Protein AF-A0A918UN29-F1 (afdb_monomer_lite)

Radius of gyration: 25.06 Å; chains: 1; bounding box: 46×49×89 Å

Structure (mmCIF, N/CA/C/O backbone):
data_AF-A0A918UN29-F1
#
_entry.id   AF-A0A918UN29-F1
#
loop_
_atom_site.group_PDB
_atom_site.id
_atom_site.type_symbol
_atom_site.label_atom_id
_atom_site.label_alt_id
_atom_site.label_comp_id
_atom_site.label_asym_id
_atom_site.label_entity_id
_atom_site.label_seq_id
_atom_site.pdbx_PDB_ins_code
_atom_site.Cartn_x
_atom_site.Cartn_y
_atom_site.Cartn_z
_atom_site.occupancy
_atom_site.B_iso_or_equiv
_atom_site.auth_seq_id
_atom_site.auth_comp_id
_atom_site.auth_asym_id
_atom_site.auth_atom_id
_atom_site.pdbx_PDB_model_num
ATOM 1 N N . MET A 1 1 ? 10.703 8.141 -57.723 1.00 48.03 1 MET A N 1
ATOM 2 C CA . MET A 1 1 ? 10.685 8.440 -56.273 1.00 48.03 1 MET A CA 1
ATOM 3 C C . MET A 1 1 ? 10.440 7.138 -55.523 1.00 48.03 1 MET A C 1
ATOM 5 O O . MET A 1 1 ? 9.307 6.687 -55.451 1.00 48.03 1 MET A O 1
ATOM 9 N N . THR A 1 2 ? 11.489 6.470 -55.052 1.00 48.81 2 THR A N 1
ATOM 10 C CA . THR A 1 2 ? 11.372 5.218 -54.289 1.00 48.81 2 THR A CA 1
ATOM 11 C C . THR A 1 2 ? 11.081 5.551 -52.828 1.00 48.81 2 THR A C 1
ATOM 13 O O . THR A 1 2 ? 11.901 6.165 -52.146 1.00 48.81 2 THR A O 1
ATOM 16 N N . ALA A 1 3 ? 9.888 5.191 -52.352 1.00 58.44 3 ALA A N 1
ATOM 17 C CA . ALA A 1 3 ? 9.509 5.350 -50.954 1.00 58.44 3 ALA A CA 1
ATOM 18 C C . ALA A 1 3 ? 10.459 4.529 -50.068 1.00 58.44 3 ALA A C 1
ATOM 20 O O . ALA A 1 3 ? 10.611 3.320 -50.247 1.00 58.44 3 ALA A O 1
ATOM 21 N N . ARG A 1 4 ? 11.120 5.193 -49.115 1.00 60.69 4 ARG A N 1
ATOM 22 C CA . ARG A 1 4 ? 11.999 4.538 -48.143 1.00 60.69 4 ARG A CA 1
ATOM 23 C C . ARG A 1 4 ? 11.145 3.579 -47.298 1.00 60.69 4 ARG A C 1
ATOM 25 O O . ARG A 1 4 ? 10.160 4.040 -46.716 1.00 60.69 4 ARG A O 1
ATOM 32 N N . PRO A 1 5 ? 11.481 2.281 -47.205 1.00 57.44 5 PRO A N 1
ATOM 33 C CA . PRO A 1 5 ? 10.699 1.344 -46.408 1.00 57.44 5 PRO A CA 1
ATOM 34 C C . PRO A 1 5 ? 10.671 1.817 -44.951 1.00 57.44 5 PRO A C 1
ATOM 36 O O . PRO A 1 5 ? 11.715 2.106 -44.356 1.00 57.44 5 PRO A O 1
ATOM 39 N N . LYS A 1 6 ? 9.467 1.941 -44.377 1.00 60.50 6 LYS A N 1
ATOM 40 C CA . LYS A 1 6 ? 9.299 2.237 -42.949 1.00 60.50 6 LYS A CA 1
ATOM 41 C C . LYS A 1 6 ? 9.944 1.090 -42.171 1.00 60.50 6 LYS A C 1
ATOM 43 O O . LYS A 1 6 ? 9.489 -0.042 -42.279 1.00 60.50 6 LYS A O 1
ATOM 48 N N . LYS A 1 7 ? 10.998 1.375 -41.394 1.00 58.09 7 LYS A N 1
ATOM 49 C CA . LYS A 1 7 ? 11.568 0.406 -40.448 1.00 58.09 7 LYS A CA 1
ATOM 50 C C . LYS A 1 7 ? 10.464 -0.017 -39.478 1.00 58.09 7 LYS A C 1
ATOM 52 O O . LYS A 1 7 ? 10.062 0.775 -38.626 1.00 58.09 7 LYS A O 1
ATOM 57 N N . THR A 1 8 ? 9.978 -1.242 -39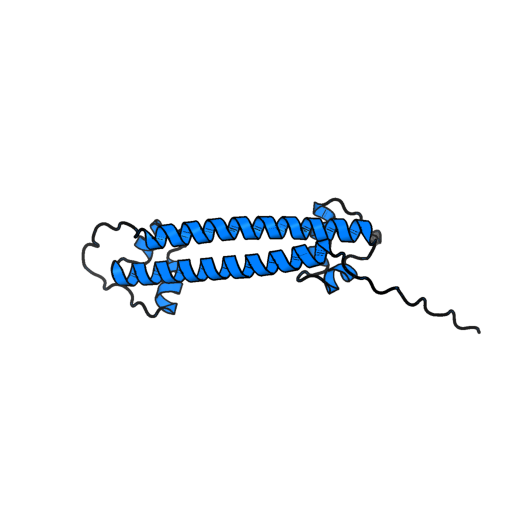.615 1.00 56.81 8 THR A N 1
ATOM 58 C CA . THR A 1 8 ? 9.161 -1.908 -38.603 1.00 56.81 8 THR A CA 1
ATOM 59 C C . THR A 1 8 ? 10.000 -1.991 -37.332 1.00 56.81 8 THR A C 1
ATOM 61 O O . THR A 1 8 ? 11.076 -2.586 -37.317 1.00 56.81 8 THR A O 1
ATOM 64 N N . ARG A 1 9 ? 9.570 -1.291 -36.277 1.00 62.34 9 ARG A N 1
ATOM 65 C CA . ARG A 1 9 ? 10.229 -1.363 -34.968 1.00 62.34 9 ARG A CA 1
ATOM 66 C C . ARG A 1 9 ? 9.932 -2.741 -34.389 1.00 62.34 9 ARG A C 1
ATOM 68 O O . ARG A 1 9 ? 8.766 -3.121 -34.325 1.00 62.34 9 ARG A O 1
ATOM 75 N N . THR A 1 10 ? 10.968 -3.466 -33.980 1.00 72.00 10 THR A N 1
ATOM 76 C CA . THR A 1 10 ? 10.812 -4.734 -33.262 1.00 72.00 10 THR A CA 1
ATOM 77 C C . THR A 1 10 ? 9.941 -4.504 -32.025 1.00 72.00 10 THR A C 1
ATOM 79 O O . THR A 1 10 ? 10.190 -3.536 -31.295 1.00 72.00 10 THR A O 1
ATOM 82 N N . PRO A 1 11 ? 8.910 -5.333 -31.790 1.00 83.56 11 PRO A N 1
ATOM 83 C CA . PRO A 1 11 ? 8.104 -5.215 -30.589 1.00 83.56 11 PRO A CA 1
ATOM 84 C C . PRO A 1 11 ? 8.981 -5.490 -29.364 1.00 83.56 11 PRO A C 1
ATOM 86 O O . PRO A 1 11 ? 9.695 -6.487 -29.301 1.00 83.56 11 PRO A O 1
ATOM 89 N N . TYR A 1 12 ? 8.944 -4.574 -28.401 1.00 88.94 12 TYR A N 1
ATOM 90 C CA . TYR A 1 12 ? 9.520 -4.803 -27.078 1.00 88.94 12 TYR A CA 1
ATOM 91 C C . TYR A 1 12 ? 8.716 -5.876 -26.342 1.00 88.94 12 TYR A C 1
ATOM 93 O O . TYR A 1 12 ? 7.487 -5.870 -26.401 1.00 88.94 12 TYR A O 1
ATOM 101 N N . THR A 1 13 ? 9.433 -6.776 -25.676 1.00 93.50 13 THR A N 1
ATOM 102 C CA . THR A 1 13 ? 8.885 -7.795 -24.781 1.00 93.50 13 THR A CA 1
ATOM 103 C C . THR A 1 13 ? 9.592 -7.634 -23.435 1.00 93.50 13 THR A C 1
ATOM 105 O O . THR A 1 13 ? 10.825 -7.639 -23.435 1.00 93.50 13 THR A O 1
ATOM 108 N N . PRO A 1 14 ? 8.857 -7.466 -22.323 1.00 94.69 14 PRO A N 1
ATOM 109 C CA . PRO A 1 14 ? 9.439 -7.420 -20.983 1.00 94.69 14 PRO A CA 1
ATOM 110 C C . PRO A 1 14 ? 10.256 -8.671 -20.657 1.00 94.69 14 PRO A C 1
ATOM 112 O O . PRO A 1 14 ? 9.908 -9.774 -21.086 1.00 94.69 14 PRO A O 1
ATOM 115 N N . SER A 1 15 ? 11.312 -8.519 -19.859 1.00 96.25 15 SER A N 1
ATOM 116 C CA . SER A 1 15 ? 12.029 -9.659 -19.285 1.00 96.25 15 SER A CA 1
ATOM 117 C C . SER A 1 15 ? 11.129 -10.498 -18.377 1.00 96.25 15 SER A C 1
ATOM 119 O O . SER A 1 15 ? 10.176 -10.004 -17.768 1.00 96.25 15 SER A O 1
ATOM 121 N N . ALA A 1 16 ? 11.469 -11.783 -18.248 1.00 96.94 16 ALA A N 1
ATOM 122 C CA . ALA A 1 16 ? 10.801 -12.688 -17.315 1.00 96.94 16 ALA A CA 1
ATOM 123 C C . ALA A 1 16 ? 10.881 -12.176 -15.863 1.00 96.94 16 ALA A C 1
ATOM 125 O O . ALA A 1 16 ? 9.913 -12.315 -15.115 1.00 96.94 16 ALA A O 1
ATOM 126 N N . ASP A 1 17 ? 11.989 -11.527 -15.495 1.00 96.19 17 ASP A N 1
ATOM 127 C CA . ASP A 1 17 ? 12.193 -10.945 -14.166 1.00 96.19 17 ASP A CA 1
ATOM 128 C C . ASP A 1 17 ? 11.215 -9.796 -13.896 1.00 96.19 17 ASP A C 1
ATOM 130 O O . ASP A 1 17 ? 10.587 -9.759 -12.839 1.00 96.19 17 ASP A O 1
ATOM 134 N N . LEU A 1 18 ? 11.011 -8.894 -14.866 1.00 96.81 18 LEU A N 1
ATOM 135 C CA . LEU A 1 18 ? 10.026 -7.816 -14.746 1.00 96.81 18 LEU A CA 1
ATOM 136 C C . LEU A 1 18 ? 8.595 -8.366 -14.665 1.00 96.81 18 LEU A C 1
ATOM 138 O O . LEU A 1 18 ? 7.812 -7.919 -13.828 1.00 96.81 18 LEU A O 1
ATOM 142 N N . VAL A 1 19 ? 8.252 -9.356 -15.494 1.00 97.69 19 VAL A N 1
ATOM 143 C CA . VAL A 1 19 ? 6.927 -9.999 -15.447 1.00 97.69 19 VAL A CA 1
ATOM 144 C C . VAL A 1 19 ? 6.682 -10.652 -14.085 1.00 97.69 19 VAL A C 1
ATOM 146 O O . VAL A 1 19 ? 5.610 -10.476 -13.506 1.00 97.69 19 VAL A O 1
ATOM 149 N N . THR A 1 20 ? 7.680 -11.358 -13.552 1.00 97.75 20 THR A N 1
ATOM 150 C CA . THR A 1 20 ? 7.598 -12.012 -12.238 1.00 97.75 20 THR A CA 1
ATOM 151 C C . THR A 1 20 ? 7.458 -10.982 -11.120 1.00 97.75 20 THR A C 1
ATOM 153 O O . THR A 1 20 ? 6.561 -11.103 -10.292 1.00 97.75 20 THR A O 1
ATOM 156 N N . ALA A 1 21 ? 8.263 -9.916 -11.136 1.00 96.94 21 ALA A N 1
ATOM 157 C CA . ALA A 1 21 ? 8.188 -8.860 -10.129 1.00 96.94 21 ALA A CA 1
ATOM 158 C C . ALA A 1 21 ? 6.815 -8.161 -10.115 1.00 96.94 21 ALA A C 1
ATOM 160 O O . ALA A 1 21 ? 6.260 -7.907 -9.049 1.00 96.94 21 ALA A O 1
ATOM 161 N N . LEU A 1 22 ? 6.224 -7.909 -11.289 1.00 97.69 22 LEU A N 1
ATOM 162 C CA . LEU A 1 22 ? 4.877 -7.338 -11.398 1.00 97.69 22 LEU A CA 1
ATOM 163 C C . LEU A 1 22 ? 3.790 -8.278 -10.852 1.00 97.69 22 LEU A C 1
ATOM 165 O O . LEU A 1 22 ? 2.840 -7.811 -10.219 1.00 97.69 22 LEU A O 1
ATOM 169 N N . ALA A 1 23 ? 3.914 -9.586 -11.087 1.00 97.69 23 ALA A N 1
ATOM 170 C CA . ALA A 1 23 ? 2.981 -10.579 -10.555 1.00 97.69 23 ALA A CA 1
ATOM 171 C C . ALA A 1 23 ? 3.076 -10.693 -9.022 1.00 97.69 23 ALA A C 1
ATOM 173 O O . ALA A 1 23 ? 2.046 -10.709 -8.340 1.00 97.69 23 ALA A O 1
ATOM 174 N N . ASP A 1 24 ? 4.296 -10.699 -8.482 1.00 97.00 24 ASP A N 1
ATOM 175 C CA . ASP A 1 24 ? 4.554 -10.676 -7.041 1.00 97.00 24 ASP A CA 1
ATOM 176 C C . ASP A 1 24 ? 3.975 -9.412 -6.395 1.00 97.00 24 ASP A C 1
ATOM 178 O O . ASP A 1 24 ? 3.256 -9.500 -5.401 1.00 97.00 24 ASP A O 1
ATOM 182 N N . LEU A 1 25 ? 4.227 -8.238 -6.988 1.00 97.31 25 LEU A N 1
ATOM 183 C CA . LEU A 1 25 ? 3.705 -6.964 -6.493 1.00 97.31 25 LEU A CA 1
ATOM 184 C C . LEU A 1 25 ? 2.179 -6.983 -6.398 1.00 97.31 25 LEU A C 1
ATOM 186 O O . LEU A 1 25 ? 1.623 -6.575 -5.384 1.00 97.31 25 LEU A O 1
ATOM 190 N N . LYS A 1 26 ? 1.502 -7.491 -7.432 1.00 97.38 26 LYS A N 1
ATOM 191 C CA . LYS A 1 26 ? 0.040 -7.606 -7.442 1.00 97.38 26 LYS A CA 1
ATOM 192 C C . LYS A 1 26 ? -0.474 -8.552 -6.352 1.00 97.38 26 LYS A C 1
ATOM 194 O O . LYS A 1 26 ? -1.539 -8.317 -5.783 1.00 97.38 26 LYS A O 1
ATOM 199 N N . THR A 1 27 ? 0.264 -9.623 -6.073 1.00 97.50 27 THR A N 1
ATOM 200 C CA . THR A 1 27 ? -0.087 -10.582 -5.019 1.00 97.50 27 THR A CA 1
ATOM 201 C C . THR A 1 27 ? 0.024 -9.934 -3.641 1.00 97.50 27 THR A C 1
ATOM 203 O O . THR A 1 27 ? -0.919 -10.015 -2.853 1.00 97.50 27 THR A O 1
ATOM 206 N N . GLU A 1 28 ? 1.118 -9.220 -3.373 1.00 97.00 28 GLU A N 1
ATOM 207 C CA . GLU A 1 28 ? 1.295 -8.519 -2.097 1.00 97.00 28 GLU A CA 1
ATOM 208 C C . GLU A 1 28 ? 0.364 -7.312 -1.945 1.00 97.00 28 GLU A C 1
ATOM 210 O O . GLU A 1 28 ? -0.094 -7.029 -0.842 1.00 97.00 28 GLU A O 1
ATOM 215 N N . GLU A 1 29 ? 0.007 -6.627 -3.035 1.00 97.44 29 GLU A N 1
ATOM 216 C CA . GLU A 1 29 ? -1.011 -5.568 -3.008 1.00 97.44 29 GLU A CA 1
ATOM 217 C C . GLU A 1 29 ? -2.362 -6.120 -2.532 1.00 97.44 29 GLU A C 1
ATOM 219 O O . GLU A 1 29 ? -3.004 -5.549 -1.647 1.00 97.44 29 GLU A O 1
ATOM 224 N N . ALA A 1 30 ? -2.771 -7.279 -3.060 1.00 97.56 30 ALA A N 1
ATOM 225 C CA . ALA A 1 30 ? -3.992 -7.955 -2.632 1.00 97.56 30 ALA A CA 1
ATOM 226 C C . ALA A 1 30 ? -3.914 -8.431 -1.168 1.00 97.56 30 ALA A C 1
ATOM 228 O O . ALA A 1 30 ? -4.902 -8.332 -0.431 1.00 97.56 30 ALA A O 1
ATOM 229 N N . ALA A 1 31 ? -2.750 -8.918 -0.723 1.00 97.00 31 ALA A N 1
ATOM 230 C CA . ALA A 1 31 ? -2.525 -9.308 0.668 1.00 97.00 31 ALA A CA 1
ATOM 231 C C . ALA A 1 31 ? -2.590 -8.101 1.620 1.00 97.00 31 ALA A C 1
ATOM 233 O O . ALA A 1 31 ? -3.230 -8.177 2.673 1.00 97.00 31 ALA A O 1
ATOM 234 N N . PHE A 1 32 ? -1.998 -6.968 1.232 1.00 97.62 32 PHE A N 1
ATOM 235 C CA . PHE A 1 32 ? -2.049 -5.723 1.992 1.00 97.62 32 PHE A CA 1
ATOM 236 C C . PHE A 1 32 ? -3.475 -5.191 2.122 1.00 97.62 32 PHE A C 1
ATOM 238 O O . PHE A 1 32 ? -3.906 -4.870 3.232 1.00 97.62 32 PHE A O 1
ATOM 245 N N . GLU A 1 33 ? -4.242 -5.162 1.031 1.00 97.62 33 GLU A N 1
ATOM 246 C CA . GLU A 1 33 ? -5.638 -4.722 1.086 1.00 97.62 33 GLU A CA 1
ATOM 247 C C . GLU A 1 33 ? -6.494 -5.678 1.930 1.00 97.62 33 GLU A C 1
ATOM 249 O O . GLU A 1 33 ? -7.294 -5.232 2.751 1.00 97.62 33 GLU A O 1
ATOM 254 N N . THR A 1 34 ? -6.259 -6.991 1.842 1.00 97.62 34 THR A N 1
ATOM 255 C CA . THR A 1 34 ? -6.924 -7.977 2.713 1.00 97.62 34 THR A CA 1
ATOM 256 C C . THR A 1 34 ? -6.625 -7.712 4.192 1.00 97.62 34 THR A C 1
ATOM 258 O O . THR A 1 34 ? -7.544 -7.680 5.016 1.00 97.62 34 THR A O 1
ATOM 261 N N . ALA A 1 35 ? -5.361 -7.465 4.547 1.00 97.44 35 ALA A N 1
ATOM 262 C CA . ALA A 1 35 ? -4.968 -7.134 5.915 1.00 97.44 35 ALA A CA 1
ATOM 263 C C . ALA A 1 35 ? -5.570 -5.798 6.382 1.00 97.44 35 ALA A C 1
ATOM 265 O O . ALA A 1 35 ? -5.977 -5.663 7.538 1.00 97.44 35 ALA A O 1
ATOM 266 N N . ARG A 1 36 ? -5.691 -4.818 5.478 1.00 97.06 36 ARG A N 1
ATOM 267 C CA . ARG A 1 36 ? -6.327 -3.527 5.759 1.00 97.06 36 ARG A CA 1
ATOM 268 C C . ARG A 1 36 ? -7.808 -3.698 6.071 1.00 97.06 36 ARG A C 1
ATOM 270 O O . ARG A 1 36 ? -8.274 -3.154 7.070 1.00 97.06 36 ARG A O 1
ATOM 277 N N . GLN A 1 37 ? -8.529 -4.477 5.269 1.00 96.69 37 GLN A N 1
ATOM 278 C CA . GLN A 1 37 ? -9.940 -4.786 5.507 1.00 96.69 37 GLN A CA 1
ATOM 279 C C . GLN A 1 37 ? -10.137 -5.570 6.811 1.00 96.69 37 GLN A C 1
ATOM 281 O O . GLN A 1 37 ? -11.035 -5.254 7.591 1.00 96.69 37 GLN A O 1
ATOM 286 N N . ALA A 1 38 ? -9.253 -6.527 7.111 1.00 96.50 38 ALA A N 1
ATOM 287 C CA . ALA A 1 38 ? -9.268 -7.246 8.384 1.00 96.50 38 ALA A CA 1
ATOM 288 C C . ALA A 1 38 ? -9.068 -6.305 9.587 1.00 96.50 38 ALA A C 1
ATOM 290 O O . ALA A 1 38 ? -9.806 -6.400 10.565 1.00 96.50 38 ALA A O 1
ATOM 291 N N . ALA A 1 39 ? -8.138 -5.347 9.503 1.00 97.00 39 ALA A N 1
ATOM 292 C CA . ALA A 1 39 ? -7.936 -4.341 10.546 1.00 97.00 39 ALA A CA 1
ATOM 293 C C . ALA A 1 39 ? -9.143 -3.400 10.710 1.00 97.00 39 ALA A C 1
ATOM 295 O O . ALA A 1 39 ? -9.518 -3.078 11.837 1.00 97.00 39 ALA A O 1
ATOM 296 N N . ARG A 1 40 ? -9.800 -2.995 9.610 1.00 97.25 40 ARG A N 1
ATOM 297 C CA . ARG A 1 40 ? -11.037 -2.188 9.666 1.00 97.25 40 ARG A CA 1
ATOM 298 C C . ARG A 1 40 ? -12.153 -2.948 10.371 1.00 97.25 40 ARG A C 1
ATOM 300 O O . ARG A 1 40 ? -12.796 -2.405 11.266 1.00 97.25 40 ARG A O 1
ATOM 307 N N . ARG A 1 41 ? -12.328 -4.222 10.020 1.00 96.56 41 ARG A N 1
ATOM 308 C CA . ARG A 1 41 ? -13.300 -5.103 10.665 1.00 96.56 41 ARG A CA 1
ATOM 309 C C . ARG A 1 41 ? -13.002 -5.290 12.153 1.00 96.56 41 ARG A C 1
ATOM 311 O O . ARG A 1 41 ? -13.915 -5.148 12.953 1.00 96.56 41 ARG A O 1
ATOM 318 N N . ALA A 1 42 ? -11.743 -5.513 12.529 1.00 96.56 42 ALA A N 1
ATOM 319 C CA . ALA A 1 42 ? -11.350 -5.637 13.932 1.00 96.56 42 ALA A CA 1
ATOM 320 C C . ALA A 1 42 ? -11.657 -4.360 14.737 1.00 96.56 42 ALA A C 1
ATOM 322 O O . ALA A 1 42 ? -12.156 -4.447 15.853 1.00 96.56 42 ALA A O 1
ATOM 323 N N . VAL A 1 43 ? -11.442 -3.169 14.160 1.00 96.12 43 VAL A N 1
ATOM 324 C CA . VAL A 1 43 ? -11.865 -1.894 14.774 1.00 96.12 43 VAL A CA 1
ATOM 325 C C . VAL A 1 43 ? -13.384 -1.829 14.945 1.00 96.12 43 VAL A C 1
ATOM 327 O O . VAL A 1 43 ? -13.866 -1.395 15.990 1.00 96.12 43 VAL A O 1
ATOM 330 N N . ALA A 1 44 ? -14.152 -2.245 13.939 1.00 95.50 44 ALA A N 1
ATOM 331 C CA . ALA A 1 44 ? -15.610 -2.254 14.017 1.00 95.50 44 ALA A CA 1
ATOM 332 C C . ALA A 1 44 ? -16.123 -3.222 15.099 1.00 95.50 44 ALA A C 1
ATOM 334 O O . ALA A 1 44 ? -17.011 -2.876 15.881 1.00 95.50 44 ALA A O 1
ATOM 335 N N . ASP A 1 45 ? -15.545 -4.417 15.177 1.00 94.44 45 ASP A N 1
ATOM 336 C CA . ASP A 1 45 ? -15.899 -5.419 16.181 1.00 94.44 45 ASP A CA 1
ATOM 337 C C . ASP A 1 45 ? -15.501 -4.953 17.593 1.00 94.44 45 ASP A C 1
ATOM 339 O O . ASP A 1 45 ? -16.308 -5.059 18.519 1.00 94.44 45 ASP A O 1
ATOM 343 N N . GLU A 1 46 ? -14.343 -4.300 17.744 1.00 93.56 46 GLU A N 1
ATOM 344 C CA . GLU A 1 46 ? -13.913 -3.657 18.992 1.00 93.56 46 GLU A CA 1
ATOM 345 C C . GLU A 1 46 ? -14.885 -2.558 19.437 1.00 93.56 46 GLU A C 1
ATOM 347 O O . GLU A 1 46 ? -15.299 -2.526 20.595 1.00 93.56 46 GLU A O 1
ATOM 352 N N . LEU A 1 47 ? -15.293 -1.662 18.533 1.00 92.75 47 LEU A N 1
ATOM 353 C CA . LEU A 1 47 ? -16.255 -0.600 18.843 1.00 92.75 47 LEU A CA 1
ATOM 354 C C . LEU A 1 47 ? -17.601 -1.174 19.303 1.00 92.75 47 LEU A C 1
ATOM 356 O O . LEU A 1 47 ? -18.199 -0.670 20.255 1.00 92.75 47 LEU A O 1
ATOM 360 N N . ARG A 1 48 ? -18.061 -2.251 18.655 1.00 91.12 48 ARG A N 1
ATOM 361 C CA . ARG A 1 48 ? -19.317 -2.928 18.995 1.00 91.12 48 ARG A CA 1
ATOM 362 C C . ARG A 1 48 ? -19.243 -3.640 20.348 1.00 91.12 48 ARG A C 1
ATOM 364 O O . ARG A 1 48 ? -20.200 -3.563 21.113 1.00 91.12 48 ARG A O 1
ATOM 371 N N . ALA A 1 49 ? -18.135 -4.320 20.638 1.00 90.06 49 ALA A N 1
ATOM 372 C CA . ALA A 1 49 ? -17.970 -5.118 21.851 1.00 90.06 49 ALA A CA 1
ATOM 373 C C . ALA A 1 49 ? -17.632 -4.269 23.086 1.00 90.06 49 ALA A C 1
ATOM 375 O O . ALA A 1 49 ? -18.171 -4.497 24.167 1.00 90.06 49 ALA A O 1
ATOM 376 N N . SER A 1 50 ? -16.745 -3.285 22.932 1.00 87.31 50 SER A N 1
ATOM 377 C CA . SER A 1 50 ? -16.243 -2.473 24.045 1.00 87.31 50 SER A CA 1
ATOM 378 C C . SER A 1 50 ? -17.175 -1.318 24.423 1.00 87.31 50 SER A C 1
ATOM 380 O O . SER A 1 50 ? -17.083 -0.792 25.535 1.00 87.31 50 SER A O 1
ATOM 382 N N . GLY A 1 51 ? -18.046 -0.885 23.500 1.00 83.75 51 GLY A N 1
ATOM 383 C CA . GLY A 1 51 ? -18.908 0.287 23.680 1.00 83.75 51 GLY A CA 1
ATOM 384 C C . GLY A 1 51 ? -18.131 1.595 23.876 1.00 83.75 51 GLY A C 1
ATOM 385 O O . GLY A 1 51 ? -18.658 2.543 24.464 1.00 83.75 51 GLY A O 1
ATOM 386 N N . GLN A 1 52 ? -16.868 1.645 23.446 1.00 88.25 52 GLN A N 1
ATOM 387 C CA . GLN A 1 52 ? -15.990 2.805 23.590 1.00 88.25 52 GLN A CA 1
ATOM 388 C C . GLN A 1 52 ? -16.303 3.896 22.564 1.00 88.25 52 GLN A C 1
ATOM 390 O O . GLN A 1 52 ? -16.995 3.680 21.572 1.00 88.25 52 GLN A O 1
ATOM 395 N N . SER A 1 53 ? -15.803 5.109 22.811 1.00 90.19 53 SER A N 1
ATOM 396 C CA . SER A 1 53 ? -15.886 6.176 21.813 1.00 90.19 53 SER A CA 1
ATOM 397 C C . SER A 1 53 ? -14.859 5.962 20.698 1.00 90.19 53 SER A C 1
ATOM 399 O O . SER A 1 53 ? -13.779 5.416 20.926 1.00 90.19 53 SER A O 1
ATOM 401 N N . ASN A 1 54 ? -15.162 6.482 19.508 1.00 92.06 54 ASN A N 1
ATOM 402 C CA . ASN A 1 54 ? -14.239 6.465 18.368 1.00 92.06 54 ASN A CA 1
ATOM 403 C C . ASN A 1 54 ? -12.885 7.095 18.724 1.00 92.06 54 ASN A C 1
ATOM 405 O O . ASN A 1 54 ? -11.849 6.555 18.354 1.00 92.06 54 ASN A O 1
ATOM 409 N N . ALA A 1 55 ? -12.897 8.195 19.487 1.00 91.19 55 ALA A N 1
ATOM 410 C CA . ALA A 1 55 ? -11.685 8.857 19.964 1.00 91.19 55 ALA A CA 1
ATOM 411 C C . ALA A 1 55 ? -10.835 7.918 20.830 1.00 91.19 55 ALA A C 1
ATOM 413 O O . ALA A 1 55 ? -9.628 7.814 20.633 1.00 91.19 55 ALA A O 1
ATOM 414 N N . ARG A 1 56 ? -11.477 7.175 21.741 1.00 90.88 56 ARG A N 1
ATOM 415 C CA . ARG A 1 56 ? -10.771 6.279 22.655 1.00 90.88 56 ARG A CA 1
ATOM 416 C C . ARG A 1 56 ? -10.161 5.086 21.935 1.00 90.88 56 ARG A C 1
ATOM 418 O O . ARG A 1 56 ? -9.049 4.699 22.262 1.00 90.88 56 ARG A O 1
ATOM 425 N N . VAL A 1 57 ? -10.858 4.520 20.952 1.00 91.88 57 VAL A N 1
ATOM 426 C CA . VAL A 1 57 ? -10.277 3.468 20.107 1.00 91.88 57 VAL A CA 1
ATOM 427 C C . VAL A 1 57 ? -9.119 4.037 19.287 1.00 91.88 57 VAL A C 1
ATOM 429 O O . VAL A 1 57 ? -8.052 3.431 19.274 1.00 91.88 57 VAL A O 1
ATOM 432 N N . ALA A 1 58 ? -9.280 5.225 18.694 1.00 93.25 58 ALA A N 1
ATOM 433 C CA . ALA A 1 58 ? -8.257 5.868 17.870 1.00 93.25 58 ALA A CA 1
ATOM 434 C C . ALA A 1 58 ? -6.918 6.073 18.598 1.00 93.25 58 ALA A C 1
ATOM 436 O O . ALA A 1 58 ? -5.879 5.832 17.993 1.00 93.25 58 ALA A O 1
ATOM 437 N N . GLU A 1 59 ? -6.925 6.403 19.897 1.00 92.19 59 GLU A N 1
ATOM 438 C CA . GLU A 1 59 ? -5.708 6.516 20.731 1.00 92.19 59 GLU A CA 1
ATOM 439 C C . GLU A 1 59 ? -4.820 5.256 20.722 1.00 92.19 59 GLU A C 1
ATOM 441 O O . GLU A 1 59 ? -3.622 5.340 20.991 1.00 92.19 59 GLU A O 1
ATOM 446 N N . HIS A 1 60 ? -5.390 4.089 20.418 1.00 90.50 60 HIS A N 1
ATOM 447 C CA . HIS A 1 60 ? -4.693 2.802 20.408 1.00 90.50 60 HIS A CA 1
ATOM 448 C C . HIS A 1 60 ? -4.544 2.199 19.007 1.00 90.50 60 HIS A C 1
ATOM 450 O O . HIS A 1 60 ? -4.156 1.039 18.868 1.00 90.50 60 HIS A O 1
ATOM 456 N N . THR A 1 61 ? -4.848 2.969 17.965 1.00 90.94 61 THR A N 1
ATOM 457 C CA . THR A 1 61 ? -4.703 2.546 16.570 1.00 90.94 61 THR A CA 1
ATOM 458 C C . THR A 1 61 ? -3.795 3.515 15.817 1.00 90.94 61 THR A C 1
ATOM 460 O O . THR A 1 61 ? -3.680 4.674 16.205 1.00 90.94 61 THR A O 1
ATOM 463 N N . PRO A 1 62 ? -3.188 3.106 14.692 1.00 91.19 62 PRO A N 1
ATOM 464 C CA . PRO A 1 62 ? -2.477 4.030 13.806 1.00 91.19 62 PRO A CA 1
ATOM 465 C C . PRO A 1 62 ? -3.412 4.989 13.039 1.00 91.19 62 PRO A C 1
ATOM 467 O O . PRO A 1 62 ? -2.964 5.677 12.123 1.00 91.19 62 PRO A O 1
ATOM 470 N N . TRP A 1 63 ? -4.713 5.011 13.341 1.00 93.69 63 TRP A N 1
ATOM 471 C CA . TRP A 1 63 ? -5.726 5.761 12.607 1.00 93.69 63 TRP A CA 1
ATOM 472 C C . TRP A 1 63 ? -6.288 6.923 13.418 1.00 93.69 63 TRP A C 1
ATOM 474 O O . TRP A 1 63 ? -6.408 6.867 14.638 1.00 93.69 63 TRP A O 1
ATOM 484 N N . THR A 1 64 ? -6.669 7.987 12.712 1.00 95.94 64 THR A N 1
ATOM 485 C CA . THR A 1 64 ? -7.310 9.158 13.317 1.00 95.94 64 THR A CA 1
ATOM 486 C C . THR A 1 64 ? -8.726 8.828 13.786 1.00 95.94 64 THR A C 1
ATOM 488 O O . THR A 1 64 ? -9.367 7.915 13.257 1.00 95.94 64 THR A O 1
ATOM 491 N N . GLU A 1 65 ? -9.268 9.621 14.716 1.00 95.44 65 GLU A N 1
ATOM 492 C CA . GLU A 1 65 ? -10.676 9.495 15.120 1.00 95.44 65 GLU A CA 1
ATOM 493 C C . GLU A 1 65 ? -11.619 9.561 13.912 1.00 95.44 65 GLU A C 1
ATOM 495 O O . GLU A 1 65 ? -12.579 8.799 13.841 1.00 95.44 65 GLU A O 1
ATOM 500 N N . GLU A 1 66 ? -11.347 10.441 12.948 1.00 95.94 66 GLU A N 1
ATOM 501 C CA . GLU A 1 66 ? -12.148 10.561 11.729 1.00 95.94 66 GLU A CA 1
ATOM 502 C C . GLU A 1 66 ? -12.160 9.257 10.925 1.00 95.94 66 GLU A C 1
ATOM 504 O O . GLU A 1 66 ? -13.217 8.813 10.480 1.00 95.94 66 GLU A O 1
ATOM 509 N N . THR A 1 67 ? -11.009 8.593 10.812 1.00 96.44 67 THR A N 1
ATOM 510 C CA . THR A 1 67 ? -10.904 7.297 10.134 1.00 96.44 67 THR A CA 1
ATOM 511 C C . THR A 1 67 ? -11.693 6.224 10.883 1.00 96.44 67 THR A C 1
ATOM 513 O O . THR A 1 67 ? -12.457 5.481 10.268 1.00 96.44 67 THR A O 1
ATOM 516 N N . VAL A 1 68 ? -11.566 6.172 12.213 1.00 96.44 68 VAL A N 1
ATOM 517 C CA . VAL A 1 68 ? -12.323 5.242 13.069 1.00 96.44 68 VAL A CA 1
ATOM 518 C C . VAL A 1 68 ? -13.827 5.511 12.976 1.00 96.44 68 VAL A C 1
ATOM 520 O O . VAL A 1 68 ? -14.619 4.579 12.872 1.00 96.44 68 VAL A O 1
ATOM 523 N N . ARG A 1 69 ? -14.241 6.781 12.935 1.00 95.06 69 ARG A 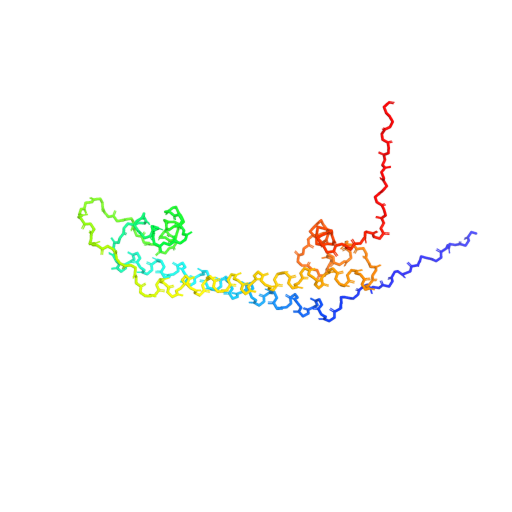N 1
ATOM 524 C CA . ARG A 1 69 ? -15.636 7.184 12.722 1.00 95.06 69 ARG A CA 1
ATOM 525 C C . ARG A 1 69 ? -16.141 6.766 11.343 1.00 95.06 69 ARG A C 1
ATOM 527 O O . ARG A 1 69 ? -17.266 6.293 11.237 1.00 95.06 69 ARG A O 1
ATOM 534 N N . GLY A 1 70 ? -15.320 6.904 10.304 1.00 96.94 70 GLY A N 1
ATOM 535 C CA . GLY A 1 70 ? -15.633 6.413 8.964 1.00 96.94 70 GLY A CA 1
ATOM 536 C C . GLY A 1 70 ? -15.883 4.905 8.946 1.00 96.94 70 GLY A C 1
ATOM 537 O O . GLY A 1 70 ? -16.880 4.464 8.382 1.00 96.94 70 GLY A O 1
ATOM 538 N N . ILE A 1 71 ? -15.037 4.132 9.634 1.00 96.31 71 ILE A N 1
ATOM 539 C CA . ILE A 1 71 ? -15.213 2.680 9.816 1.00 96.31 71 ILE A CA 1
ATOM 540 C C . ILE A 1 71 ? -16.509 2.384 10.582 1.00 96.31 71 ILE A C 1
ATOM 542 O O . ILE A 1 71 ? -17.296 1.542 10.157 1.00 96.31 71 ILE A O 1
ATOM 546 N N . ALA A 1 72 ? -16.772 3.093 11.684 1.00 95.38 72 ALA A N 1
ATOM 547 C CA . ALA A 1 72 ? -18.002 2.922 12.454 1.00 95.38 72 ALA A CA 1
ATOM 548 C C . ALA A 1 72 ? -19.250 3.119 11.576 1.00 95.38 72 ALA A C 1
ATOM 550 O O . ALA A 1 72 ? -20.150 2.281 11.589 1.00 95.38 72 ALA A O 1
ATOM 551 N N . ASN A 1 73 ? -19.264 4.178 10.762 1.00 95.88 73 ASN A N 1
ATOM 552 C CA . ASN A 1 73 ? -20.358 4.474 9.839 1.00 95.88 73 ASN A CA 1
ATOM 553 C C . ASN A 1 73 ? -20.520 3.392 8.759 1.00 95.88 73 ASN A C 1
ATOM 555 O O . ASN A 1 73 ? -21.639 2.952 8.512 1.00 95.88 73 ASN A O 1
ATOM 559 N N . GLU A 1 74 ? -19.421 2.940 8.147 1.00 95.94 74 GLU A N 1
ATOM 560 C CA . GLU A 1 74 ? -19.425 1.868 7.138 1.00 95.94 74 GLU A CA 1
ATOM 561 C C . GLU A 1 74 ? -20.024 0.564 7.686 1.00 95.94 74 GLU A C 1
ATOM 563 O O . GLU A 1 74 ? -20.771 -0.123 6.994 1.00 95.94 74 GLU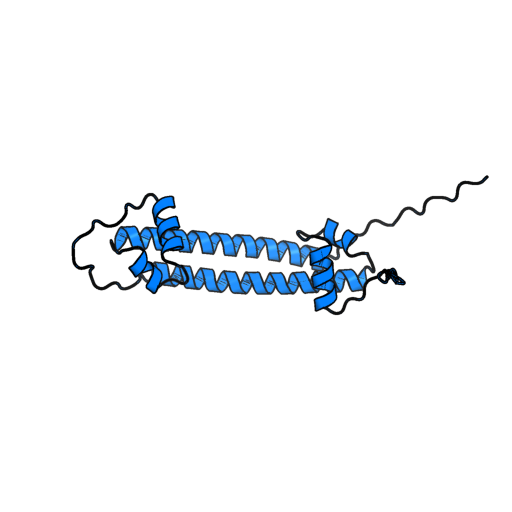 A O 1
ATOM 568 N N . HIS A 1 75 ? -19.754 0.253 8.955 1.00 95.25 75 HIS A N 1
ATOM 569 C CA . HIS A 1 75 ? -20.254 -0.946 9.629 1.00 95.25 75 HIS A CA 1
ATOM 570 C C . HIS A 1 75 ? -21.567 -0.733 10.407 1.00 95.25 75 HIS A C 1
ATOM 572 O O . HIS A 1 75 ? -21.976 -1.618 11.168 1.00 95.25 75 HIS A O 1
ATOM 578 N N . GLY A 1 76 ? -22.229 0.419 10.239 1.00 94.06 76 GLY A N 1
ATOM 579 C CA . GLY A 1 76 ? -23.521 0.724 10.863 1.00 94.06 76 GLY A CA 1
ATOM 580 C C . GLY A 1 76 ? -23.484 0.796 12.393 1.00 94.06 76 GLY A C 1
ATOM 581 O O . GLY A 1 76 ? -24.473 0.477 13.051 1.00 94.06 76 GLY A O 1
ATOM 582 N N . ILE A 1 77 ? -22.344 1.166 12.978 1.00 92.38 77 ILE A N 1
ATOM 583 C CA . ILE A 1 77 ? -22.166 1.280 14.427 1.00 92.38 77 ILE A CA 1
ATOM 584 C C . ILE A 1 77 ? -22.653 2.666 14.868 1.00 92.38 77 ILE A C 1
ATOM 586 O O . ILE A 1 77 ? -22.072 3.675 14.456 1.00 92.38 77 ILE A O 1
ATOM 590 N N . PRO A 1 78 ? -23.711 2.753 15.696 1.00 87.00 78 PRO A N 1
ATOM 591 C CA . PRO A 1 78 ? -24.233 4.037 16.132 1.00 87.00 78 PRO A CA 1
ATOM 592 C C . PRO A 1 78 ? -23.227 4.751 17.048 1.00 87.00 78 PRO A C 1
ATOM 594 O O . PRO A 1 78 ? -22.497 4.100 17.801 1.00 87.00 78 PRO A O 1
ATOM 597 N N . PRO A 1 79 ? -23.197 6.095 17.040 1.00 81.62 79 PRO A N 1
ATOM 598 C CA . PRO A 1 79 ? -22.373 6.845 17.973 1.00 81.62 79 PRO A CA 1
ATOM 599 C C . PRO A 1 79 ? -22.790 6.536 19.411 1.00 81.62 79 PRO A C 1
ATOM 601 O O . PRO A 1 79 ? -23.978 6.433 19.728 1.00 81.62 79 PRO A O 1
ATOM 604 N N . ARG A 1 80 ? -21.801 6.424 20.301 1.00 78.94 80 ARG A N 1
ATOM 605 C CA . ARG A 1 80 ? -22.056 6.182 21.721 1.00 78.94 80 ARG A CA 1
ATOM 606 C C . ARG A 1 80 ? -22.941 7.301 22.307 1.00 78.94 80 ARG A C 1
ATOM 608 O O . ARG A 1 80 ? -22.654 8.478 22.059 1.00 78.94 80 ARG A O 1
ATOM 615 N N . PRO A 1 81 ? -23.970 6.974 23.116 1.00 71.56 81 PRO A N 1
ATOM 616 C CA . PRO A 1 81 ? -24.770 7.971 23.820 1.00 71.56 81 PRO A CA 1
ATOM 617 C C . PRO A 1 81 ? -23.895 8.891 24.679 1.00 71.56 81 PRO A C 1
ATOM 619 O O . PRO A 1 81 ? -22.929 8.449 25.305 1.00 71.56 81 PRO A O 1
ATOM 622 N N . LYS A 1 82 ? -24.239 10.181 24.729 1.00 68.38 82 LYS A N 1
ATOM 623 C CA . LYS A 1 82 ? -23.567 11.140 25.611 1.00 68.38 82 LYS A CA 1
ATOM 624 C C . LYS A 1 82 ? -24.014 10.882 27.053 1.00 68.38 82 LYS A C 1
ATOM 626 O O . LYS A 1 82 ? -25.149 11.184 27.400 1.00 68.38 82 LYS A O 1
ATOM 631 N N . GLY A 1 83 ? -23.121 10.338 27.876 1.00 60.12 83 GLY A N 1
ATOM 632 C CA . GLY A 1 83 ? -23.359 10.106 29.303 1.00 60.12 83 GLY A CA 1
ATOM 633 C C . GLY A 1 83 ? -22.877 8.729 29.759 1.00 60.12 83 GLY A C 1
ATOM 634 O O . GLY A 1 83 ? -23.143 7.723 29.109 1.00 60.12 83 GLY A O 1
ATOM 635 N N . GLY A 1 84 ? -22.152 8.695 30.878 1.00 65.06 84 GLY A N 1
ATOM 636 C CA . GLY A 1 84 ? -21.595 7.479 31.478 1.00 65.06 84 GLY A CA 1
ATOM 637 C C . GLY A 1 84 ? -20.069 7.441 31.426 1.00 65.06 84 GLY A C 1
ATOM 638 O O . GLY A 1 84 ? -19.459 7.729 30.395 1.00 65.06 84 GLY A O 1
ATOM 639 N N . ASN A 1 85 ? -19.446 7.066 32.543 1.00 66.88 85 ASN A N 1
ATOM 640 C CA . ASN A 1 85 ? -17.999 6.894 32.605 1.00 66.88 85 ASN A CA 1
ATOM 641 C C . ASN A 1 85 ? -17.625 5.674 31.738 1.00 66.88 85 ASN A C 1
ATOM 643 O O . ASN A 1 85 ? -18.146 4.587 32.005 1.00 66.88 85 ASN A O 1
ATOM 647 N N . PRO A 1 86 ? -16.829 5.816 30.658 1.00 67.31 86 PRO A N 1
ATOM 648 C CA . PRO A 1 86 ? -16.355 4.649 29.926 1.00 67.31 86 PRO A CA 1
ATOM 649 C C . PRO A 1 86 ? -15.607 3.718 30.886 1.00 67.31 86 PRO A C 1
ATOM 651 O O . PRO A 1 86 ? -14.830 4.212 31.706 1.00 67.31 86 PRO A O 1
ATOM 654 N N . PRO A 1 87 ? -15.787 2.391 30.787 1.00 72.44 87 PRO A N 1
ATOM 655 C CA . PRO A 1 87 ? -14.873 1.478 31.453 1.00 72.44 87 PRO A CA 1
ATOM 656 C C . PRO A 1 87 ? -13.451 1.731 30.937 1.00 72.44 87 PRO A C 1
ATOM 658 O O . PRO A 1 87 ? -13.266 2.156 29.791 1.00 72.44 87 PRO A O 1
ATOM 661 N N . THR A 1 88 ? -12.445 1.475 31.776 1.00 83.94 88 THR A N 1
ATOM 662 C CA . THR A 1 88 ? -11.037 1.575 31.379 1.00 83.94 88 THR A CA 1
ATOM 663 C C . THR A 1 88 ? -10.809 0.756 30.113 1.00 83.94 88 THR A C 1
ATOM 665 O O . THR A 1 88 ? -10.979 -0.462 30.112 1.00 83.94 88 THR A O 1
ATOM 668 N N . TYR A 1 89 ? -10.454 1.437 29.025 1.00 85.25 89 TYR A N 1
ATOM 669 C CA . TYR A 1 89 ? -10.261 0.786 27.738 1.00 85.25 89 TYR A CA 1
ATOM 670 C C . TYR A 1 89 ? -8.932 0.033 27.706 1.00 85.25 89 TYR A C 1
ATOM 672 O O . TYR A 1 89 ? -7.876 0.609 27.975 1.00 85.25 89 TYR A O 1
ATOM 680 N N . LYS A 1 90 ? -9.002 -1.246 27.342 1.00 87.94 90 LYS A N 1
ATOM 681 C CA . LYS A 1 90 ? -7.858 -2.079 26.992 1.00 87.94 90 LYS A CA 1
ATOM 682 C C . LYS A 1 90 ? -8.153 -2.687 25.617 1.00 87.94 90 LYS A C 1
ATOM 684 O O . LYS A 1 90 ? -9.137 -3.417 25.527 1.00 87.94 90 LYS A O 1
ATOM 689 N N . PRO A 1 91 ? -7.336 -2.411 24.585 1.00 89.75 91 PRO A N 1
ATOM 690 C CA . PRO A 1 91 ? -7.524 -2.998 23.262 1.00 89.75 91 PRO A CA 1
ATOM 691 C C . PRO A 1 91 ? -7.561 -4.526 23.325 1.00 89.75 91 PRO A C 1
ATOM 693 O O . PRO A 1 91 ? -6.784 -5.133 24.076 1.00 89.75 91 PRO A O 1
ATOM 696 N N . SER A 1 92 ? -8.434 -5.149 22.534 1.00 92.69 92 SER A N 1
ATOM 697 C CA . SER A 1 92 ? -8.468 -6.606 22.418 1.00 92.69 92 SER A CA 1
ATOM 698 C C . SER A 1 92 ? -7.163 -7.167 21.824 1.00 92.69 92 SER A C 1
ATOM 700 O O . SER A 1 92 ? -6.419 -6.478 21.121 1.00 92.69 92 SER A O 1
ATOM 702 N N . PRO A 1 93 ? -6.847 -8.449 22.063 1.00 93.81 93 PRO A N 1
ATOM 703 C CA . PRO A 1 93 ? -5.764 -9.107 21.334 1.00 93.81 93 PRO A CA 1
ATOM 704 C C . PRO A 1 93 ? -6.032 -9.176 19.820 1.00 93.81 93 PRO A C 1
ATOM 706 O O . PRO A 1 93 ? -5.084 -9.197 19.039 1.00 93.81 93 PRO A O 1
ATOM 709 N N . GLU A 1 94 ? -7.299 -9.175 19.395 1.00 93.25 94 GLU A N 1
ATOM 710 C CA . GLU A 1 94 ? -7.700 -9.269 17.987 1.00 93.25 94 GLU A CA 1
ATOM 711 C C . GLU A 1 94 ? -7.327 -8.010 17.203 1.00 93.25 94 GLU A C 1
ATOM 713 O O . GLU A 1 94 ? -6.712 -8.107 16.140 1.00 93.25 94 GLU A O 1
ATOM 718 N N . ILE A 1 95 ? -7.614 -6.822 17.751 1.00 93.12 95 ILE A N 1
ATOM 719 C CA . ILE A 1 95 ? -7.244 -5.560 17.104 1.00 93.12 95 ILE A CA 1
ATOM 720 C C . ILE A 1 95 ? -5.716 -5.408 17.023 1.00 93.12 95 ILE A C 1
ATOM 722 O O . ILE A 1 95 ? -5.180 -4.999 15.991 1.00 93.12 95 ILE A O 1
ATOM 726 N N . ALA A 1 96 ? -4.995 -5.826 18.071 1.00 92.81 96 ALA A N 1
ATOM 727 C CA . ALA A 1 96 ? -3.535 -5.824 18.088 1.00 92.81 96 ALA A CA 1
ATOM 728 C C . ALA A 1 96 ? -2.951 -6.776 17.028 1.00 92.81 96 ALA A C 1
ATOM 730 O O . ALA A 1 96 ? -2.043 -6.393 16.286 1.00 92.81 96 ALA A O 1
ATOM 731 N N . ALA A 1 97 ? -3.497 -7.990 16.911 1.00 95.12 97 ALA A N 1
ATOM 732 C CA . ALA A 1 97 ? -3.093 -8.956 15.894 1.00 95.12 97 ALA A CA 1
ATOM 733 C C . ALA A 1 97 ? -3.378 -8.446 14.472 1.00 95.12 97 ALA A C 1
ATOM 735 O O . ALA A 1 97 ? -2.524 -8.574 13.592 1.00 95.12 97 ALA A O 1
ATOM 736 N N . ALA A 1 98 ? -4.532 -7.811 14.249 1.00 96.19 98 ALA A N 1
ATOM 737 C CA . ALA A 1 98 ? -4.894 -7.265 12.945 1.00 96.19 98 ALA A CA 1
ATOM 738 C C . ALA A 1 98 ? -3.949 -6.131 12.507 1.00 96.19 98 ALA A C 1
ATOM 740 O O . ALA A 1 98 ? -3.505 -6.107 11.359 1.00 96.19 98 ALA A O 1
ATOM 741 N N . PHE A 1 99 ? -3.561 -5.231 13.418 1.00 95.25 99 PHE A N 1
ATOM 742 C CA . PHE A 1 99 ? -2.585 -4.182 13.103 1.00 95.25 99 PHE A CA 1
ATOM 743 C C . PHE A 1 99 ? -1.160 -4.709 12.926 1.00 95.25 99 PHE A C 1
ATOM 745 O O . PHE A 1 99 ? -0.421 -4.189 12.085 1.00 95.25 99 PHE A O 1
ATOM 752 N N . ALA A 1 100 ? -0.770 -5.758 13.654 1.00 95.38 100 ALA A N 1
ATOM 753 C CA . ALA A 1 100 ? 0.497 -6.442 13.412 1.00 95.38 100 ALA A CA 1
ATOM 754 C C . ALA A 1 100 ? 0.524 -7.073 12.007 1.00 95.38 100 ALA A C 1
ATOM 756 O O . ALA A 1 100 ? 1.499 -6.892 11.274 1.00 95.38 100 ALA A O 1
ATOM 757 N N . ALA A 1 101 ? -0.565 -7.733 11.597 1.00 96.44 101 ALA A N 1
ATOM 758 C CA . ALA A 1 101 ? -0.712 -8.297 10.257 1.00 96.44 101 ALA A CA 1
ATOM 759 C C . ALA A 1 101 ? -0.683 -7.213 9.167 1.00 96.44 101 ALA A C 1
ATOM 761 O O . ALA A 1 101 ? 0.052 -7.356 8.192 1.00 96.44 101 ALA A O 1
ATOM 762 N N . LEU A 1 102 ? -1.400 -6.100 9.360 1.00 97.25 102 LEU A N 1
ATOM 763 C CA . LEU A 1 102 ? -1.377 -4.956 8.441 1.00 97.25 102 LEU A CA 1
ATOM 764 C C . LEU A 1 102 ? 0.026 -4.352 8.311 1.00 97.25 102 LEU A C 1
ATOM 766 O O . LEU A 1 102 ? 0.479 -4.059 7.207 1.00 97.25 102 LEU A O 1
ATOM 770 N N . THR A 1 103 ? 0.733 -4.196 9.431 1.00 97.00 103 THR A N 1
ATOM 771 C CA . THR A 1 103 ? 2.103 -3.664 9.441 1.00 97.00 103 THR A CA 1
ATOM 772 C C . THR A 1 103 ? 3.057 -4.58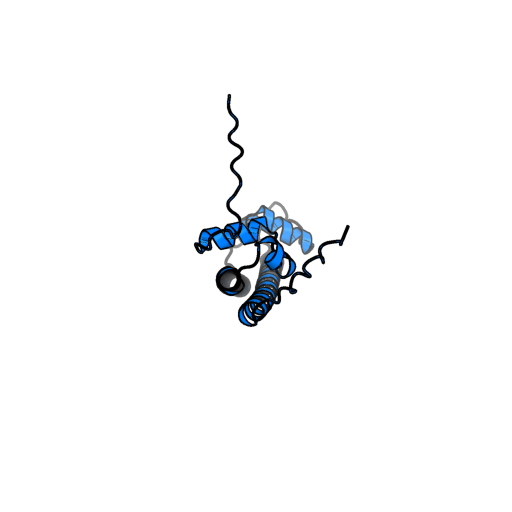5 8.691 1.00 97.00 103 THR A C 1
ATOM 774 O O . THR A 1 103 ? 3.890 -4.108 7.924 1.00 97.00 103 THR A O 1
ATOM 777 N N . LYS A 1 104 ? 2.942 -5.902 8.896 1.00 97.06 104 LYS A N 1
ATOM 778 C CA . LYS A 1 104 ? 3.742 -6.892 8.171 1.00 97.06 104 LYS A CA 1
ATOM 779 C C . LYS A 1 104 ? 3.450 -6.833 6.671 1.00 97.06 104 LYS A C 1
ATOM 781 O O . LYS A 1 104 ? 4.376 -6.631 5.898 1.00 97.06 104 LYS A O 1
ATOM 786 N N . ALA A 1 105 ? 2.179 -6.914 6.281 1.00 97.12 105 ALA A N 1
ATOM 787 C CA . ALA A 1 105 ? 1.781 -6.873 4.877 1.00 97.12 105 ALA A CA 1
ATOM 788 C C . ALA A 1 105 ? 2.220 -5.569 4.186 1.00 97.12 105 ALA A C 1
ATOM 790 O O . ALA A 1 105 ? 2.629 -5.590 3.033 1.00 97.12 105 ALA A O 1
ATOM 791 N N . GLY A 1 106 ? 2.200 -4.435 4.897 1.00 97.62 106 GLY A N 1
ATOM 792 C CA . GLY A 1 106 ? 2.688 -3.162 4.360 1.00 97.62 106 GLY A CA 1
ATOM 793 C C . GLY A 1 106 ? 4.194 -3.154 4.092 1.00 97.62 106 GLY A C 1
ATOM 794 O O . GLY A 1 106 ? 4.633 -2.573 3.102 1.00 97.62 106 GLY A O 1
ATOM 795 N N . LYS A 1 107 ? 4.989 -3.820 4.941 1.00 97.88 107 LYS A N 1
ATOM 796 C CA . LYS A 1 107 ? 6.433 -3.993 4.716 1.00 97.88 107 LYS A CA 1
ATOM 797 C C . LYS A 1 107 ? 6.705 -4.918 3.533 1.00 97.88 107 LYS A C 1
ATOM 799 O O . LYS A 1 107 ? 7.492 -4.547 2.669 1.00 97.88 107 LYS A O 1
ATOM 804 N N . ASP A 1 108 ? 6.025 -6.063 3.485 1.00 96.62 108 ASP A N 1
ATOM 805 C CA . ASP A 1 108 ? 6.167 -7.049 2.406 1.00 96.62 108 ASP A CA 1
ATOM 806 C C . ASP A 1 108 ? 5.796 -6.415 1.045 1.00 96.62 108 ASP A C 1
ATOM 808 O O . ASP A 1 108 ? 6.536 -6.530 0.064 1.00 96.62 108 ASP A O 1
ATOM 812 N N . TYR A 1 109 ? 4.707 -5.635 1.005 1.00 97.12 109 TYR A N 1
ATOM 813 C CA . TYR A 1 109 ? 4.294 -4.873 -0.176 1.00 97.12 109 TYR A CA 1
ATOM 814 C C . TYR A 1 109 ? 5.333 -3.828 -0.613 1.00 97.12 109 TYR A C 1
ATOM 816 O O . TYR A 1 109 ? 5.673 -3.765 -1.797 1.00 97.12 109 TYR A O 1
ATOM 824 N N . GLU A 1 110 ? 5.870 -3.018 0.309 1.00 97.69 110 GLU A N 1
ATOM 825 C CA . GLU A 1 110 ? 6.880 -2.012 -0.050 1.00 97.69 110 GLU A CA 1
ATOM 826 C C . GLU A 1 110 ? 8.179 -2.666 -0.542 1.00 97.69 110 GLU A C 1
ATOM 828 O O . GLU A 1 110 ? 8.768 -2.194 -1.515 1.00 97.69 110 GLU A O 1
ATOM 833 N N . GLU A 1 11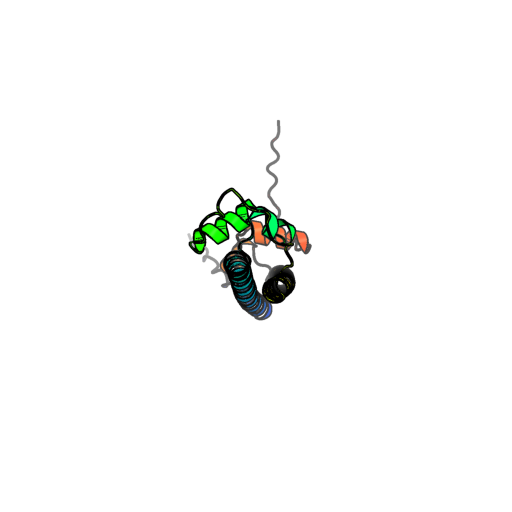1 ? 8.596 -3.789 0.048 1.00 97.50 111 GLU A N 1
ATOM 834 C CA . GLU A 1 111 ? 9.749 -4.555 -0.432 1.00 97.50 111 GLU A CA 1
ATOM 835 C C . GLU A 1 111 ? 9.549 -5.012 -1.885 1.00 97.50 111 GLU A C 1
ATOM 837 O O . GLU A 1 111 ? 10.410 -4.772 -2.740 1.00 97.50 111 GLU A O 1
ATOM 842 N N . LYS A 1 112 ? 8.385 -5.592 -2.213 1.00 97.31 112 LYS A N 1
ATOM 843 C CA . LYS A 1 112 ? 8.070 -5.989 -3.596 1.00 97.31 112 LYS A CA 1
ATOM 844 C C . LYS A 1 112 ? 7.951 -4.801 -4.536 1.00 97.31 112 LYS A C 1
ATOM 846 O O . LYS A 1 112 ? 8.376 -4.892 -5.692 1.00 97.31 112 LYS A O 1
ATOM 851 N N . ARG A 1 113 ? 7.437 -3.665 -4.066 1.00 96.88 113 ARG A N 1
ATOM 852 C CA . ARG A 1 113 ? 7.387 -2.431 -4.854 1.00 96.88 113 ARG A CA 1
ATOM 853 C C . ARG A 1 113 ? 8.792 -1.970 -5.228 1.00 96.88 113 ARG A C 1
ATOM 855 O O . ARG A 1 113 ? 9.033 -1.685 -6.401 1.00 96.88 113 ARG A O 1
ATOM 862 N N . GLN A 1 114 ? 9.729 -1.965 -4.282 1.00 96.56 114 GLN A N 1
ATOM 863 C CA . GLN A 1 114 ? 11.130 -1.619 -4.540 1.00 96.56 114 GLN A CA 1
ATOM 864 C C . GLN A 1 114 ? 11.818 -2.628 -5.467 1.00 96.56 114 GLN A C 1
ATOM 866 O O . GLN A 1 114 ? 12.481 -2.231 -6.428 1.00 96.56 114 GLN A O 1
ATOM 871 N N . ALA A 1 115 ? 11.597 -3.929 -5.260 1.00 96.19 115 ALA A N 1
ATOM 872 C CA . ALA A 1 115 ? 12.106 -4.969 -6.153 1.00 96.19 115 ALA A CA 1
ATOM 873 C C . ALA A 1 115 ? 11.594 -4.792 -7.595 1.00 96.19 115 ALA A C 1
ATOM 875 O O . ALA A 1 115 ? 12.362 -4.909 -8.550 1.00 96.19 115 ALA A O 1
ATOM 876 N N . THR A 1 116 ? 10.323 -4.424 -7.763 1.00 97.44 116 THR A N 1
ATOM 877 C CA . THR A 1 116 ? 9.721 -4.178 -9.081 1.00 97.44 116 THR A CA 1
ATOM 878 C C . THR A 1 116 ? 10.267 -2.908 -9.736 1.00 97.44 116 THR A C 1
ATOM 880 O O . THR A 1 116 ? 10.541 -2.910 -10.936 1.00 97.44 116 THR A O 1
ATOM 883 N N . ARG A 1 117 ? 10.492 -1.827 -8.970 1.00 97.81 117 ARG A N 1
ATOM 884 C CA . ARG A 1 117 ? 11.160 -0.607 -9.473 1.00 97.81 117 ARG A CA 1
ATOM 885 C C . ARG A 1 117 ? 12.563 -0.926 -9.990 1.00 97.81 117 ARG A C 1
ATOM 887 O O . ARG A 1 117 ? 12.917 -0.518 -11.097 1.00 97.81 117 ARG A O 1
ATOM 894 N N . LYS A 1 118 ? 13.316 -1.734 -9.242 1.00 96.88 118 LYS A N 1
ATOM 895 C CA . LYS A 1 118 ? 14.626 -2.221 -9.676 1.00 96.88 118 LYS A CA 1
ATOM 896 C C . LYS A 1 118 ? 14.524 -3.054 -10.959 1.00 96.88 118 LYS A C 1
ATOM 898 O O . LYS A 1 118 ? 15.270 -2.789 -11.896 1.00 96.88 118 LYS A O 1
ATOM 903 N N . ALA A 1 119 ? 13.575 -3.989 -11.043 1.00 97.19 119 ALA A N 1
ATOM 904 C CA . ALA A 1 119 ? 13.367 -4.803 -12.242 1.00 97.19 119 ALA A CA 1
ATOM 905 C C . ALA A 1 119 ? 13.038 -3.947 -13.479 1.00 97.19 119 ALA A C 1
ATOM 907 O O . ALA A 1 119 ? 13.576 -4.193 -14.554 1.00 97.19 119 ALA A O 1
ATOM 908 N N . VAL A 1 120 ? 12.233 -2.886 -13.331 1.00 97.00 120 VAL A N 1
ATOM 909 C CA . VAL A 1 120 ? 11.986 -1.907 -14.408 1.00 97.00 120 VAL A CA 1
ATOM 910 C C . VAL A 1 120 ? 13.277 -1.223 -14.857 1.00 97.00 120 VAL A C 1
ATOM 912 O O . VAL A 1 120 ? 13.513 -1.082 -16.057 1.00 97.00 120 VAL A O 1
ATOM 915 N N . ALA A 1 121 ? 14.118 -0.790 -13.917 1.00 96.00 121 ALA A N 1
ATOM 916 C CA . ALA A 1 121 ? 15.385 -0.141 -14.240 1.00 96.00 121 ALA A CA 1
ATOM 917 C C . ALA A 1 121 ? 16.369 -1.093 -14.944 1.00 96.00 121 ALA A C 1
ATOM 919 O O . ALA A 1 121 ? 17.024 -0.705 -15.916 1.00 96.00 121 ALA A O 1
ATOM 920 N N . ASP A 1 122 ? 16.455 -2.340 -14.482 1.00 95.31 122 ASP A N 1
ATOM 921 C CA . ASP A 1 122 ? 17.307 -3.366 -15.081 1.00 95.31 122 ASP A CA 1
ATOM 922 C C . ASP A 1 122 ? 16.827 -3.727 -16.494 1.00 95.31 122 ASP A C 1
ATOM 924 O O . ASP A 1 122 ? 17.638 -3.802 -17.423 1.00 95.31 122 ASP A O 1
ATOM 928 N N . ASP A 1 123 ? 15.513 -3.821 -16.692 1.00 94.69 123 ASP A N 1
ATOM 929 C CA . ASP A 1 123 ? 14.909 -4.074 -17.995 1.00 94.69 123 ASP A CA 1
ATOM 930 C C . ASP A 1 123 ? 15.151 -2.920 -18.981 1.00 94.69 123 ASP A C 1
ATOM 932 O O . ASP A 1 123 ? 15.606 -3.141 -20.105 1.00 94.69 123 ASP A O 1
ATOM 936 N N . LEU A 1 124 ? 14.982 -1.666 -18.540 1.00 94.00 124 LEU A N 1
ATOM 937 C CA . LEU A 1 124 ? 15.329 -0.482 -19.334 1.00 94.00 124 LEU A CA 1
ATOM 938 C C . LEU A 1 124 ? 16.796 -0.496 -19.784 1.00 94.00 124 LEU A C 1
ATOM 940 O O . LEU A 1 124 ? 17.097 -0.190 -20.944 1.00 94.00 124 LEU A O 1
ATOM 944 N N . ARG A 1 125 ? 17.711 -0.862 -18.878 1.00 92.38 125 ARG A N 1
ATOM 945 C CA . ARG A 1 125 ? 19.152 -0.927 -19.153 1.00 92.38 125 ARG A CA 1
ATOM 946 C C . ARG A 1 125 ? 19.485 -2.029 -20.160 1.00 92.38 125 ARG A C 1
ATOM 948 O O . ARG A 1 125 ? 20.293 -1.798 -21.064 1.00 92.38 125 ARG A O 1
ATOM 955 N N . ALA A 1 126 ? 18.865 -3.198 -20.020 1.00 92.56 126 ALA A N 1
ATOM 956 C CA . ALA A 1 126 ? 19.105 -4.356 -20.873 1.00 92.56 126 ALA A CA 1
ATOM 957 C C . ALA A 1 126 ? 18.471 -4.197 -22.264 1.00 92.56 126 ALA A C 1
ATOM 959 O O . ALA A 1 126 ? 19.152 -4.345 -23.281 1.00 92.56 126 ALA A O 1
ATOM 960 N N . ALA A 1 127 ? 17.185 -3.846 -22.317 1.00 90.38 127 ALA A N 1
ATOM 961 C CA . ALA A 1 127 ? 16.411 -3.771 -23.551 1.00 90.38 127 ALA A CA 1
ATOM 962 C C . ALA A 1 127 ? 16.716 -2.513 -24.378 1.00 90.38 127 ALA A C 1
ATOM 964 O O . ALA A 1 127 ? 16.446 -2.490 -25.581 1.00 90.38 127 ALA A O 1
ATOM 965 N N . LYS A 1 128 ? 17.288 -1.465 -23.761 1.00 89.94 128 LYS A N 1
ATOM 966 C CA . LYS A 1 128 ? 17.604 -0.180 -24.412 1.00 89.94 128 LYS A CA 1
ATOM 967 C C . LYS A 1 128 ? 16.391 0.391 -25.161 1.00 89.94 128 LYS A C 1
ATOM 969 O O . LYS A 1 128 ? 16.500 0.877 -26.290 1.00 89.94 128 LYS A O 1
ATOM 974 N N . VAL A 1 129 ? 15.226 0.343 -24.513 1.00 89.56 129 VAL A N 1
ATOM 975 C CA . VAL A 1 129 ? 13.953 0.883 -25.014 1.00 89.56 129 VAL A CA 1
ATOM 976 C C . VAL A 1 129 ? 13.534 2.149 -24.266 1.00 89.56 129 VAL A C 1
ATOM 978 O O . VAL A 1 129 ? 13.973 2.416 -23.152 1.00 89.56 129 VAL A O 1
ATOM 981 N N . SER A 1 130 ? 12.701 2.979 -24.899 1.00 90.31 130 SER A N 1
ATOM 982 C CA . SER A 1 130 ? 12.205 4.218 -24.285 1.00 90.31 130 SER A CA 1
ATOM 983 C C . SER A 1 130 ? 11.339 3.941 -23.057 1.00 90.31 130 SER A C 1
ATOM 985 O O . SER A 1 130 ? 10.610 2.953 -23.046 1.00 90.31 130 SER A O 1
ATOM 987 N N . HIS A 1 131 ? 11.308 4.877 -22.103 1.00 92.12 131 HIS A N 1
ATOM 988 C CA . HIS A 1 131 ? 10.454 4.796 -20.909 1.00 92.12 131 HIS A CA 1
ATOM 989 C C . HIS A 1 131 ? 8.979 4.563 -21.261 1.00 92.12 131 HIS A C 1
ATOM 991 O O . HIS A 1 131 ? 8.364 3.664 -20.700 1.00 92.12 131 HIS A O 1
ATOM 997 N N . ALA A 1 132 ? 8.449 5.274 -22.268 1.00 91.25 132 ALA A N 1
ATOM 998 C CA . ALA A 1 132 ? 7.101 5.048 -22.802 1.00 91.25 132 ALA A CA 1
ATOM 999 C C . ALA A 1 132 ? 6.827 3.583 -23.170 1.00 91.25 132 ALA A C 1
ATOM 1001 O O . ALA A 1 132 ? 5.728 3.084 -22.969 1.00 91.25 132 ALA A O 1
ATOM 1002 N N . ARG A 1 133 ? 7.838 2.877 -23.691 1.00 91.44 133 ARG A N 1
ATOM 1003 C CA . ARG A 1 133 ? 7.668 1.508 -24.170 1.00 91.44 133 ARG A CA 1
ATOM 1004 C C . AR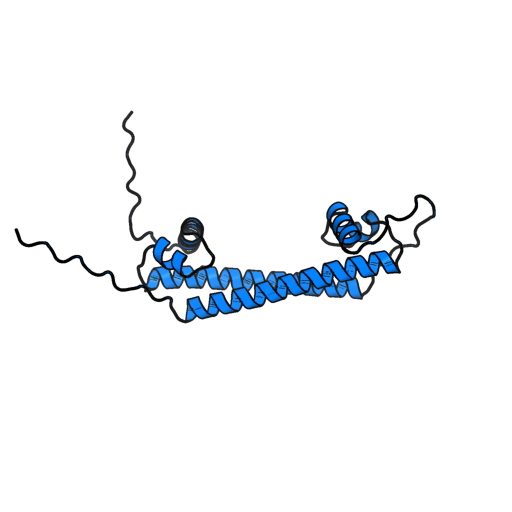G A 1 133 ? 7.611 0.506 -23.025 1.00 91.44 133 ARG A C 1
ATOM 1006 O O . ARG A 1 133 ? 6.859 -0.448 -23.123 1.00 91.44 133 ARG A O 1
ATOM 1013 N N . VAL A 1 134 ? 8.365 0.734 -21.951 1.00 93.00 134 VAL A N 1
ATOM 1014 C CA . VAL A 1 134 ? 8.235 -0.070 -20.725 1.00 93.00 134 VAL A CA 1
ATOM 1015 C C . VAL A 1 134 ? 6.927 0.257 -20.012 1.00 93.00 134 VAL A C 1
ATOM 1017 O O . VAL A 1 134 ? 6.251 -0.654 -19.550 1.00 93.00 134 VAL A O 1
ATOM 1020 N N . ALA A 1 135 ? 6.515 1.530 -20.004 1.00 94.38 135 ALA A N 1
ATOM 1021 C CA . ALA A 1 135 ? 5.261 1.966 -19.393 1.00 94.38 135 ALA A CA 1
ATOM 1022 C C . ALA A 1 135 ? 4.032 1.222 -19.949 1.00 94.38 135 ALA A C 1
ATOM 1024 O O . ALA A 1 135 ? 3.151 0.872 -19.174 1.00 94.38 135 ALA A O 1
ATOM 1025 N N . GLU A 1 136 ? 4.011 0.888 -21.248 1.00 94.62 136 GLU A N 1
ATOM 1026 C CA . GLU A 1 136 ? 2.958 0.063 -21.879 1.00 94.62 136 GLU A CA 1
ATOM 1027 C C . GLU A 1 136 ? 2.764 -1.321 -21.220 1.00 94.62 136 GLU A C 1
ATOM 1029 O O . GLU A 1 136 ? 1.705 -1.925 -21.375 1.00 94.62 136 GLU A O 1
ATOM 1034 N N . HIS A 1 137 ? 3.762 -1.826 -20.489 1.00 94.75 137 HIS A N 1
ATOM 1035 C CA . HIS A 1 137 ? 3.753 -3.146 -19.848 1.00 94.75 137 HIS A CA 1
ATOM 1036 C C . HIS A 1 137 ? 3.777 -3.087 -18.314 1.00 94.75 137 HIS A C 1
ATOM 1038 O O . HIS A 1 137 ? 3.911 -4.118 -17.659 1.00 94.75 137 HIS A O 1
ATOM 1044 N N . THR A 1 138 ? 3.653 -1.896 -17.729 1.00 94.38 138 THR A N 1
ATOM 1045 C CA . THR A 1 138 ? 3.658 -1.693 -16.274 1.00 94.38 138 THR A CA 1
ATOM 1046 C C . THR A 1 138 ? 2.374 -0.986 -15.843 1.00 94.38 138 THR A C 1
ATOM 1048 O O . THR A 1 138 ? 1.765 -0.294 -16.656 1.00 94.38 138 THR A O 1
ATOM 1051 N N . PRO A 1 139 ? 1.970 -1.060 -14.564 1.00 93.75 139 PRO A N 1
ATOM 1052 C CA . PRO A 1 139 ? 0.847 -0.267 -14.055 1.00 93.75 139 PRO A CA 1
ATOM 1053 C C . PRO A 1 139 ? 1.165 1.238 -13.953 1.00 93.75 139 PRO A C 1
ATOM 1055 O O . PRO A 1 139 ? 0.359 2.012 -13.441 1.00 93.75 139 PRO A O 1
ATOM 1058 N N . TRP A 1 140 ? 2.351 1.671 -14.386 1.00 95.00 140 TRP A N 1
ATOM 1059 C CA . TRP A 1 140 ? 2.872 3.009 -14.166 1.00 95.00 140 TRP A CA 1
ATOM 1060 C C . TRP A 1 140 ? 2.908 3.846 -15.438 1.00 95.00 140 TRP A C 1
ATOM 1062 O O . TRP A 1 140 ? 3.143 3.361 -16.542 1.00 95.00 140 TRP A O 1
ATOM 1072 N N . THR A 1 141 ? 2.738 5.155 -15.259 1.00 96.06 141 THR A N 1
ATOM 1073 C CA . THR A 1 141 ? 2.883 6.123 -16.351 1.00 96.06 141 THR A CA 1
ATOM 1074 C C . THR A 1 141 ? 4.344 6.255 -16.788 1.00 96.06 141 THR A C 1
ATOM 1076 O O . THR A 1 141 ? 5.264 5.989 -16.011 1.00 96.06 141 THR A O 1
ATOM 1079 N N . GLU A 1 142 ? 4.581 6.774 -17.997 1.00 94.69 142 GLU A N 1
ATOM 1080 C CA . GLU A 1 142 ? 5.937 7.099 -18.464 1.00 94.69 142 GLU A CA 1
ATOM 1081 C C . GLU A 1 142 ? 6.688 8.018 -17.487 1.00 94.69 142 GLU A C 1
ATOM 1083 O O . GLU A 1 142 ? 7.882 7.830 -17.257 1.00 94.69 142 GLU A O 1
ATOM 1088 N N . ALA A 1 143 ? 6.001 8.990 -16.879 1.00 94.69 143 ALA A N 1
ATOM 1089 C CA . ALA A 1 143 ? 6.611 9.902 -15.915 1.00 94.69 143 ALA A CA 1
ATOM 1090 C C . ALA A 1 143 ? 7.120 9.158 -14.671 1.00 94.69 143 ALA A C 1
ATOM 1092 O O . ALA A 1 143 ? 8.215 9.443 -14.185 1.00 94.69 143 ALA A O 1
ATOM 1093 N N . THR A 1 144 ? 6.356 8.176 -14.192 1.00 96.12 144 THR A N 1
ATOM 1094 C CA . THR A 1 144 ? 6.748 7.315 -13.075 1.00 96.12 144 THR A CA 1
ATOM 1095 C C . THR A 1 144 ? 7.912 6.403 -13.464 1.00 96.12 144 THR A C 1
ATOM 1097 O O . THR A 1 144 ? 8.875 6.311 -12.710 1.00 96.12 144 THR A O 1
ATOM 1100 N N . VAL A 1 145 ? 7.874 5.785 -14.651 1.00 95.81 145 VAL A N 1
ATOM 1101 C CA . VAL A 1 145 ? 8.976 4.952 -15.168 1.00 95.81 145 VAL A CA 1
ATOM 1102 C C . VAL A 1 145 ? 10.259 5.770 -15.324 1.00 95.81 145 VAL A C 1
ATOM 1104 O O . VAL A 1 145 ? 11.334 5.298 -14.970 1.00 95.81 145 VAL A O 1
ATOM 1107 N N . ARG A 1 146 ? 10.163 7.022 -15.781 1.00 94.25 146 ARG A N 1
ATOM 1108 C CA . ARG A 1 146 ? 11.301 7.948 -15.822 1.00 94.25 146 ARG A CA 1
ATOM 1109 C C . ARG A 1 146 ? 11.848 8.241 -14.425 1.00 94.25 146 ARG A C 1
ATOM 1111 O O . ARG A 1 146 ? 13.055 8.193 -14.248 1.00 94.25 146 ARG A O 1
ATOM 1118 N N . SER A 1 147 ? 10.987 8.512 -13.444 1.00 96.19 147 SER A N 1
ATOM 1119 C CA . SER A 1 147 ? 11.427 8.735 -12.059 1.00 96.19 147 SER A CA 1
ATOM 1120 C C . SER A 1 147 ? 12.124 7.497 -11.474 1.00 96.19 147 SER A C 1
ATOM 1122 O O . SER A 1 147 ? 13.139 7.640 -10.802 1.00 96.19 147 SER A O 1
ATOM 1124 N N . ILE A 1 148 ? 11.637 6.288 -11.783 1.00 95.50 148 ILE A N 1
ATOM 1125 C CA . ILE A 1 148 ? 12.302 5.019 -11.434 1.00 95.50 148 ILE A CA 1
ATOM 1126 C C . ILE A 1 148 ? 13.676 4.924 -12.112 1.00 95.50 148 ILE A C 1
ATOM 1128 O O . ILE A 1 148 ? 14.668 4.578 -11.477 1.00 95.50 148 ILE A O 1
ATOM 1132 N N . ALA A 1 149 ? 13.749 5.245 -13.405 1.00 94.19 149 ALA A N 1
ATOM 1133 C CA . ALA A 1 149 ? 14.998 5.232 -14.157 1.00 94.19 149 ALA A CA 1
ATOM 1134 C C . ALA A 1 149 ? 16.039 6.184 -13.540 1.00 94.19 149 ALA A C 1
ATOM 1136 O O . ALA A 1 149 ? 17.189 5.793 -13.363 1.00 94.19 149 ALA A O 1
ATOM 1137 N N . GLU A 1 150 ? 15.628 7.398 -13.165 1.00 94.75 150 GLU A N 1
ATOM 1138 C CA . GLU A 1 150 ? 16.475 8.398 -12.501 1.00 94.75 150 GLU A CA 1
ATOM 1139 C C . GLU A 1 150 ? 16.974 7.916 -11.130 1.00 94.75 150 GLU A C 1
ATOM 1141 O O . GLU A 1 150 ? 18.172 7.995 -10.863 1.00 94.75 150 GLU A O 1
ATOM 1146 N N . GLU A 1 151 ? 16.092 7.347 -10.302 1.00 95.25 151 GLU A N 1
ATOM 1147 C CA . GLU A 1 151 ? 16.437 6.771 -8.992 1.00 95.25 151 GLU A CA 1
ATOM 1148 C C . GLU A 1 151 ? 17.520 5.684 -9.094 1.00 95.25 151 GLU A C 1
ATOM 1150 O O . GLU A 1 151 ? 18.422 5.615 -8.261 1.00 95.25 151 GLU A O 1
ATOM 1155 N N . HIS A 1 152 ? 17.477 4.868 -10.150 1.00 94.88 152 HIS A N 1
ATOM 1156 C CA . HIS A 1 152 ? 18.426 3.776 -10.387 1.00 94.88 152 HIS A CA 1
ATOM 1157 C C . HIS A 1 152 ? 19.555 4.128 -11.378 1.00 94.88 152 HIS A C 1
ATOM 1159 O O . HIS A 1 152 ? 20.261 3.234 -11.862 1.00 94.88 152 HIS A O 1
ATOM 1165 N N . GLY A 1 153 ? 19.733 5.413 -11.707 1.00 92.44 153 GLY A N 1
ATOM 1166 C CA . GLY A 1 153 ? 20.829 5.896 -12.553 1.00 92.44 153 GLY A CA 1
ATOM 1167 C C . GLY A 1 153 ? 20.804 5.375 -13.996 1.00 92.44 153 GLY A C 1
ATOM 1168 O O . GLY A 1 153 ? 21.856 5.217 -14.618 1.00 92.44 153 GLY A O 1
ATOM 1169 N N . VAL A 1 154 ? 19.627 5.064 -14.540 1.00 90.81 154 VAL A N 1
ATOM 1170 C CA . VAL A 1 154 ? 19.461 4.636 -15.934 1.00 90.81 154 VAL A CA 1
ATOM 1171 C C . VAL A 1 154 ? 19.393 5.876 -16.837 1.00 90.81 154 VAL A C 1
ATOM 1173 O O . VAL A 1 154 ? 18.468 6.680 -16.711 1.00 90.81 154 VAL A O 1
ATOM 1176 N N . PRO A 1 155 ? 20.351 6.067 -17.765 1.00 82.69 155 PRO A N 1
ATOM 1177 C CA . PRO A 1 155 ? 20.376 7.251 -18.613 1.00 82.69 155 PRO A CA 1
ATOM 1178 C C . PRO A 1 155 ? 19.238 7.224 -19.646 1.00 82.69 155 PRO A C 1
ATOM 1180 O O . PRO A 1 155 ? 18.937 6.168 -20.213 1.00 82.69 155 PRO A O 1
ATOM 1183 N N . PRO A 1 156 ? 18.639 8.382 -19.978 1.00 80.06 156 PRO A N 1
ATOM 1184 C CA . PRO A 1 156 ? 17.607 8.447 -21.000 1.00 80.06 156 PRO A CA 1
ATOM 1185 C C . PRO A 1 156 ? 18.201 8.159 -22.384 1.00 80.06 156 PRO A C 1
ATOM 1187 O O . PRO A 1 156 ? 19.238 8.701 -22.768 1.00 80.06 156 PRO A O 1
ATOM 1190 N N . LEU A 1 157 ? 17.500 7.360 -23.190 1.00 77.31 157 LEU A N 1
ATOM 1191 C CA . LEU A 1 157 ? 17.937 7.032 -24.558 1.00 77.31 157 LEU A CA 1
ATOM 1192 C C . LEU A 1 157 ? 17.918 8.221 -25.517 1.00 77.31 157 LEU A C 1
ATOM 1194 O O . LEU A 1 157 ? 18.613 8.219 -26.532 1.00 77.31 157 LEU A O 1
ATOM 1198 N N . ARG A 1 158 ? 17.093 9.227 -25.231 1.00 69.06 158 ARG A N 1
ATOM 1199 C CA . ARG A 1 158 ? 17.077 10.494 -25.958 1.00 69.06 158 ARG A CA 1
ATOM 1200 C C . ARG A 1 158 ? 17.445 11.590 -24.977 1.00 69.06 158 ARG A C 1
ATOM 1202 O O . ARG A 1 158 ? 16.755 11.763 -23.976 1.00 69.06 158 ARG A O 1
ATOM 1209 N N . LYS A 1 159 ? 18.508 12.340 -25.277 1.00 62.19 159 LYS A N 1
ATOM 1210 C CA . LYS A 1 159 ? 18.810 13.563 -24.531 1.00 62.19 159 LYS A CA 1
ATOM 1211 C C . LYS A 1 159 ? 17.620 14.521 -24.682 1.00 62.19 159 LYS A C 1
ATOM 1213 O O . LYS A 1 159 ? 17.162 14.699 -25.816 1.00 62.19 159 LYS A O 1
ATOM 1218 N N . PRO A 1 160 ? 17.119 15.128 -23.592 1.00 61.19 160 PRO A N 1
ATOM 1219 C CA . PRO A 1 160 ? 16.148 16.204 -23.703 1.00 61.19 160 PRO A CA 1
ATOM 1220 C C . PRO A 1 160 ? 16.737 17.278 -24.615 1.00 61.19 160 PRO A C 1
ATOM 1222 O O . PRO A 1 160 ? 17.858 17.739 -24.396 1.00 61.19 160 PRO A O 1
ATOM 1225 N N . THR A 1 161 ? 16.021 17.645 -25.675 1.00 57.00 161 THR A N 1
ATOM 1226 C CA . THR A 1 161 ? 16.416 18.791 -26.490 1.00 57.00 161 THR A CA 1
ATOM 1227 C C . THR A 1 161 ? 16.113 20.030 -25.661 1.00 57.00 161 THR A C 1
ATOM 1229 O O . THR A 1 161 ? 14.958 20.439 -25.563 1.00 57.00 161 THR A O 1
ATOM 1232 N N . VAL A 1 162 ? 17.128 20.588 -25.001 1.00 62.16 162 VAL A N 1
ATOM 1233 C CA . VAL A 1 162 ? 16.994 21.880 -24.328 1.00 62.16 162 VAL A CA 1
ATOM 1234 C C . VAL A 1 162 ? 16.733 22.906 -25.427 1.00 62.16 162 VAL A C 1
ATOM 1236 O O . VAL A 1 162 ? 17.609 23.183 -26.243 1.00 62.16 162 VAL A O 1
ATOM 1239 N N . ARG A 1 163 ? 15.502 23.421 -25.508 1.00 49.12 163 ARG A N 1
ATOM 1240 C CA . ARG A 1 163 ? 15.229 24.638 -26.273 1.00 49.12 163 ARG A CA 1
ATOM 1241 C C . ARG A 1 163 ? 15.820 25.779 -25.461 1.00 49.12 163 ARG A C 1
ATOM 1243 O O . ARG A 1 163 ? 15.214 26.205 -24.484 1.00 49.12 163 ARG A O 1
ATOM 1250 N N . SER A 1 164 ? 17.011 26.222 -25.841 1.00 52.66 164 SER A N 1
ATOM 1251 C CA . SER A 1 164 ? 17.553 27.496 -25.387 1.00 52.66 164 SER A CA 1
ATOM 1252 C C . SER A 1 164 ? 16.547 28.578 -25.779 1.00 52.66 164 SER A C 1
ATOM 1254 O O . SER A 1 164 ? 16.346 28.835 -26.966 1.00 52.66 164 SER A O 1
ATOM 1256 N N . ILE A 1 165 ? 15.849 29.139 -24.795 1.00 50.97 165 ILE A N 1
ATOM 1257 C CA . ILE A 1 165 ? 15.127 30.397 -24.961 1.00 50.97 165 ILE A CA 1
ATOM 1258 C C . ILE A 1 165 ? 16.229 31.456 -24.936 1.00 50.97 165 ILE A C 1
ATOM 1260 O O . ILE A 1 165 ? 16.899 31.614 -23.920 1.00 50.97 165 ILE A O 1
ATOM 1264 N N . HIS A 1 166 ? 16.514 32.060 -26.088 1.00 43.09 166 HIS A N 1
ATOM 1265 C CA . HIS A 1 166 ? 17.315 33.277 -26.135 1.00 43.09 166 HIS A CA 1
ATOM 1266 C C . HIS A 1 166 ? 16.365 34.441 -25.848 1.00 43.09 166 HIS A C 1
ATOM 1268 O O . HIS A 1 166 ? 15.421 34.638 -26.616 1.00 43.09 166 HIS A O 1
ATOM 1274 N N . ASP A 1 167 ? 16.599 35.112 -24.718 1.00 48.47 167 ASP A N 1
ATOM 1275 C CA . ASP A 1 167 ? 16.033 36.424 -24.378 1.00 48.47 167 ASP A CA 1
ATOM 1276 C C . ASP A 1 167 ? 16.558 37.519 -25.321 1.00 48.47 167 ASP A C 1
ATOM 1278 O O . ASP A 1 167 ? 17.743 37.429 -25.735 1.00 48.47 167 ASP A O 1
#

pLDDT: mean 88.38, std 13.54, range [43.09, 97.88]

Sequence (167 aa):
MTARPKKTRTPYTPSADLVTALADLKTEEAAFETARQAARRAVADELRASGQSNARVAEHTPWTEETVRGIANEHGIPPRPKGGNPPTYKPSPEIAAAFAALTKAGKDYEEKRQATRKAVADDLRAAKVSHARVAEHTPWTEATVRSIAEEHGVPPLRKPTVRSIHD

Organism: NCBI:txid68221

Foldseek 3Di:
DDDDDDPDDDQDDADPQLVVLQVQLVVLVVQLVVLVVQLLVLLLVCCVVQVDALCVSCVVDPDDSVVSVVSCVVSVNDGRDPDDDRDDDDRDVSNVVSRVSNVVSVVSNVVSVLSSLVSLLVRCQVVVDALCSSCVVHPDDSVVSVVSNVVVVNDGSDDPPPPPPDD

Secondary structure (DSSP, 8-state):
--PPPP--PPPP---HHHHHHHHHHHHHHHHHHHHHHHHHHHHHHHHHHH---HHHHHTTSSS-HHHHHHHHHHTTPPPPPS-SPPP-----HHHHHHHHHHHHHHHHHHHHHHHHHHHHHHHHHHH---HHHHHTTSSS-HHHHHHHHHHTTPPPSS---------